Protein AF-A8D744-F1 (afdb_monomer_lite)

Sequence (76 aa):
EGSLRTRKYTDQNGNERYTTEVMLQNFNSTLTLLDSRPNSDYKSNEYKQRETEQKNQYGNFDSEIKEELMDDEIPF

Foldseek 3Di:
DFDKDKDWDADPVRDIDIDIDTDDDPPVDDDDDPDDDPDPPVPDPPPPPDDDDDPDDPPPPVVVVVVVVVPPDPDD

pLDDT: mean 72.46, std 18.96, range [42.28, 98.12]

Organism: NCBI:txid82301

Structure (mmCIF, N/CA/C/O backbone):
data_AF-A8D744-F1
#
_entry.id   AF-A8D744-F1
#
loop_
_atom_site.group_PDB
_atom_site.id
_atom_site.type_symbol
_atom_site.label_atom_id
_atom_site.label_alt_id
_atom_site.label_comp_id
_atom_site.label_asym_id
_atom_site.label_entity_id
_atom_site.label_seq_id
_atom_site.pdbx_PDB_ins_code
_atom_site.Cartn_x
_atom_site.Cartn_y
_atom_site.Cartn_z
_atom_site.occupancy
_atom_site.B_iso_or_equiv
_atom_site.auth_seq_id
_atom_site.auth_comp_id
_atom_site.auth_asym_id
_atom_site.auth_atom_id
_atom_site.pdbx_PDB_model_num
ATOM 1 N N . GLU A 1 1 ? 7.593 -10.595 -9.320 1.00 77.06 1 GLU A N 1
ATOM 2 C CA . GLU A 1 1 ? 6.297 -10.444 -8.604 1.00 77.06 1 GLU A CA 1
ATOM 3 C C . GLU A 1 1 ? 6.544 -9.744 -7.257 1.00 77.06 1 GLU A C 1
ATOM 5 O O . GLU A 1 1 ? 7.703 -9.655 -6.874 1.00 77.06 1 GLU A O 1
ATOM 10 N N . GLY A 1 2 ? 5.536 -9.158 -6.592 1.00 88.69 2 GLY A N 1
ATOM 11 C CA . GLY A 1 2 ? 5.702 -8.449 -5.300 1.00 88.69 2 GLY A CA 1
ATOM 12 C C . GLY A 1 2 ? 5.644 -9.368 -4.065 1.00 88.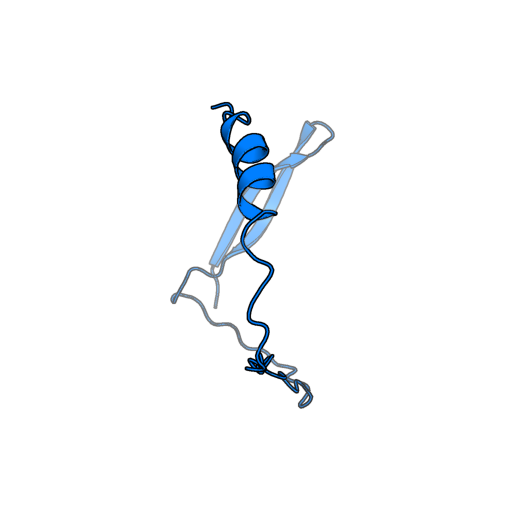69 2 GLY A C 1
ATOM 13 O O . GLY A 1 2 ? 5.425 -10.568 -4.200 1.00 88.69 2 GLY A O 1
ATOM 14 N N . SER A 1 3 ? 5.807 -8.813 -2.858 1.00 91.62 3 SER A N 1
ATOM 15 C CA . SER A 1 3 ? 5.656 -9.535 -1.578 1.00 91.62 3 SER A CA 1
ATOM 16 C C . SER A 1 3 ? 4.354 -9.162 -0.856 1.00 91.62 3 SER A C 1
ATOM 18 O O . SER A 1 3 ? 3.801 -8.090 -1.081 1.00 91.62 3 SER A O 1
ATOM 20 N N . LEU A 1 4 ? 3.840 -10.036 0.017 1.00 94.31 4 LEU A N 1
ATOM 21 C CA . LEU A 1 4 ? 2.640 -9.759 0.819 1.00 94.31 4 LEU A CA 1
ATOM 22 C C . LEU A 1 4 ? 3.013 -9.211 2.197 1.00 94.31 4 LEU A C 1
ATOM 24 O O . LEU A 1 4 ? 3.870 -9.772 2.882 1.00 94.31 4 LEU A O 1
ATOM 28 N N . ARG A 1 5 ? 2.328 -8.151 2.638 1.00 93.12 5 ARG A N 1
ATOM 29 C CA . ARG A 1 5 ? 2.480 -7.591 3.986 1.00 93.12 5 ARG A CA 1
ATOM 30 C C . ARG A 1 5 ? 1.123 -7.340 4.626 1.00 93.12 5 ARG A C 1
ATOM 32 O O . ARG A 1 5 ? 0.261 -6.710 4.024 1.00 93.12 5 ARG A O 1
ATOM 39 N N . THR A 1 6 ? 0.964 -7.780 5.871 1.00 97.38 6 THR A N 1
ATOM 40 C CA . THR A 1 6 ? -0.218 -7.474 6.684 1.00 97.38 6 THR A CA 1
ATOM 41 C C . THR A 1 6 ? 0.121 -6.384 7.689 1.00 97.38 6 THR A C 1
ATOM 43 O O . THR A 1 6 ? 1.094 -6.508 8.435 1.00 97.38 6 THR A O 1
ATOM 46 N N . ARG A 1 7 ? -0.682 -5.319 7.725 1.00 96.88 7 ARG A N 1
ATOM 47 C CA . ARG A 1 7 ? -0.568 -4.247 8.722 1.00 96.88 7 ARG A CA 1
ATOM 48 C C . ARG A 1 7 ? -1.863 -4.086 9.502 1.00 96.88 7 ARG A C 1
ATOM 50 O O . ARG A 1 7 ? -2.951 -4.298 8.970 1.00 96.88 7 ARG A O 1
ATOM 57 N N . LYS A 1 8 ? -1.715 -3.686 10.760 1.00 97.25 8 LYS A N 1
ATOM 58 C CA . LYS A 1 8 ? -2.808 -3.314 11.655 1.00 97.25 8 LYS A CA 1
ATOM 59 C C . LYS A 1 8 ? -2.929 -1.792 11.692 1.00 97.25 8 LYS A C 1
ATOM 61 O O . LYS A 1 8 ? -1.909 -1.107 11.733 1.00 97.25 8 LYS A O 1
ATOM 66 N N . TYR A 1 9 ? -4.149 -1.276 11.669 1.00 96.44 9 TYR A N 1
ATOM 67 C CA . TYR A 1 9 ? -4.438 0.145 11.865 1.00 96.44 9 TYR A CA 1
ATOM 68 C C . TYR A 1 9 ? -5.765 0.320 12.608 1.00 96.44 9 TYR A C 1
ATOM 70 O O . TYR A 1 9 ? -6.551 -0.622 12.708 1.00 96.44 9 TYR A O 1
ATOM 78 N N . THR A 1 10 ? -6.004 1.520 13.127 1.00 97.56 10 THR A N 1
ATOM 79 C CA . THR A 1 10 ? -7.245 1.870 13.826 1.00 97.56 10 THR A CA 1
ATOM 80 C C . THR A 1 10 ? -8.110 2.733 12.914 1.00 97.56 10 THR A C 1
ATOM 82 O O . THR A 1 10 ? -7.610 3.697 12.332 1.00 97.56 10 THR A O 1
ATOM 85 N N . ASP A 1 11 ? -9.383 2.372 12.743 1.00 96.31 11 ASP A N 1
ATOM 86 C CA . ASP A 1 11 ? -10.334 3.175 11.964 1.00 96.31 11 ASP A CA 1
ATOM 87 C C . ASP A 1 11 ? -10.869 4.384 12.760 1.00 96.31 11 ASP A C 1
ATOM 89 O O . ASP A 1 11 ? -10.612 4.525 13.954 1.00 96.31 11 ASP A O 1
ATOM 93 N N . GLN A 1 12 ? -11.608 5.285 12.101 1.00 94.88 12 GLN A N 1
ATOM 94 C CA . GLN A 1 12 ? -12.146 6.508 12.729 1.00 94.88 12 GLN A CA 1
ATOM 95 C C . GLN A 1 12 ? -13.090 6.228 13.909 1.00 94.88 12 GLN A C 1
ATOM 97 O O . GLN A 1 12 ? -13.263 7.084 14.770 1.00 94.88 12 GLN A O 1
ATOM 102 N N . ASN A 1 13 ? -13.670 5.028 13.971 1.00 96.94 13 ASN A N 1
ATOM 103 C CA . ASN A 1 13 ? -14.550 4.601 15.054 1.00 96.94 13 ASN A CA 1
ATOM 104 C C . ASN A 1 13 ? -13.772 3.928 16.201 1.00 96.94 13 ASN A C 1
ATOM 106 O O . ASN A 1 13 ? -14.386 3.416 17.133 1.00 96.94 13 ASN A O 1
ATOM 110 N N . GLY A 1 14 ? -12.436 3.893 16.129 1.00 95.81 14 GLY A N 1
ATOM 111 C CA . GLY A 1 14 ? -11.575 3.291 17.144 1.00 95.81 14 GLY A CA 1
ATOM 112 C C . GLY A 1 14 ? -11.417 1.773 17.027 1.00 95.81 14 GLY A C 1
ATOM 113 O O . GLY A 1 14 ? -10.817 1.167 17.911 1.00 95.81 14 GLY A O 1
ATOM 114 N N . ASN A 1 15 ? -11.919 1.137 15.963 1.00 97.44 15 ASN A N 1
ATOM 115 C CA . ASN A 1 15 ? -11.809 -0.315 15.820 1.00 97.44 15 ASN A CA 1
ATOM 116 C C . ASN A 1 15 ? -10.474 -0.720 15.197 1.00 97.44 15 ASN A C 1
ATOM 118 O O . ASN A 1 15 ? -9.979 -0.080 14.267 1.00 97.44 15 ASN A O 1
ATOM 122 N N . GLU A 1 16 ? -9.936 -1.848 15.653 1.00 98.12 16 GLU A N 1
ATOM 123 C CA . GLU A 1 16 ? -8.739 -2.449 15.076 1.00 98.12 16 GLU A CA 1
ATOM 124 C C . GLU A 1 16 ? -9.063 -3.168 13.761 1.00 98.12 16 GLU A C 1
ATOM 126 O O . GLU A 1 16 ? -9.951 -4.020 13.691 1.00 98.12 16 GLU A O 1
ATOM 131 N N . ARG A 1 17 ? -8.320 -2.839 12.705 1.00 97.44 17 ARG A N 1
ATOM 132 C CA . ARG A 1 17 ? -8.477 -3.404 11.363 1.00 97.44 17 ARG A CA 1
ATOM 133 C C . ARG A 1 17 ? -7.149 -3.945 10.853 1.00 97.44 17 ARG A C 1
ATOM 135 O O . ARG A 1 17 ? -6.081 -3.439 11.196 1.00 97.44 17 ARG A O 1
ATOM 142 N N . TYR A 1 18 ? -7.233 -4.956 9.994 1.00 97.56 18 TYR A N 1
ATOM 143 C CA . TYR A 1 18 ? -6.086 -5.576 9.337 1.00 97.56 18 TYR A CA 1
ATOM 144 C C . TYR A 1 18 ? -6.235 -5.450 7.825 1.00 97.56 18 TYR A C 1
ATOM 146 O O . TYR A 1 18 ? -7.317 -5.683 7.285 1.00 97.56 18 TYR A O 1
ATOM 154 N N . THR A 1 19 ? -5.147 -5.111 7.140 1.00 96.75 19 THR A N 1
ATOM 155 C CA . THR A 1 19 ? -5.103 -5.069 5.675 1.00 96.75 19 THR A CA 1
ATOM 156 C C . THR A 1 19 ? -3.880 -5.821 5.188 1.00 96.75 19 THR A C 1
ATOM 158 O O . THR A 1 19 ? -2.771 -5.583 5.673 1.00 96.75 19 THR A O 1
ATOM 161 N N . THR A 1 20 ? -4.097 -6.724 4.236 1.00 97.06 20 THR A N 1
ATOM 162 C CA . THR A 1 20 ? -3.038 -7.413 3.500 1.00 97.06 20 THR A CA 1
ATOM 163 C C . THR A 1 20 ? -2.845 -6.717 2.161 1.00 97.06 20 THR A C 1
ATOM 165 O O . THR A 1 20 ? -3.787 -6.589 1.384 1.00 97.06 20 THR A O 1
ATOM 168 N N . G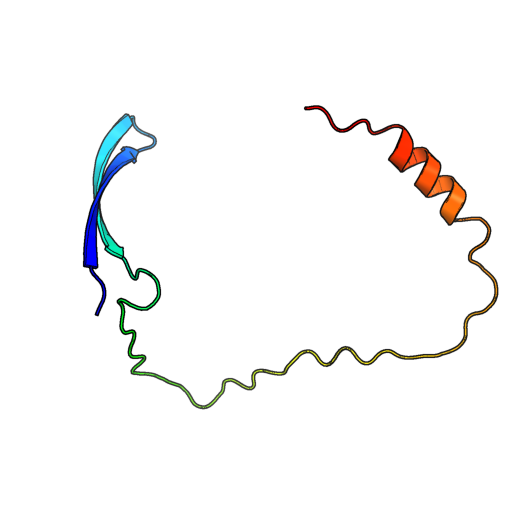LU A 1 21 ? -1.629 -6.252 1.907 1.00 94.25 21 GLU A N 1
ATOM 169 C CA . GLU A 1 21 ? -1.261 -5.473 0.725 1.00 94.25 21 GLU A CA 1
ATOM 170 C C . GLU A 1 21 ? -0.135 -6.181 -0.039 1.00 94.25 21 GLU A C 1
ATOM 172 O O . GLU A 1 21 ? 0.694 -6.879 0.556 1.00 94.25 21 GLU A O 1
ATOM 177 N N . VAL A 1 22 ? -0.094 -5.981 -1.359 1.00 92.31 22 VAL A N 1
ATOM 178 C CA . VAL A 1 22 ? 1.036 -6.392 -2.202 1.00 92.31 22 VAL A CA 1
ATOM 179 C C . VAL A 1 22 ? 2.043 -5.244 -2.237 1.00 92.31 22 VAL A C 1
ATOM 181 O O . VAL A 1 22 ? 1.753 -4.175 -2.769 1.00 92.31 22 VAL A O 1
ATOM 184 N N . MET A 1 23 ? 3.231 -5.452 -1.676 1.00 88.81 23 MET A N 1
ATOM 185 C CA . MET A 1 23 ? 4.333 -4.497 -1.712 1.00 88.81 23 MET A CA 1
ATOM 186 C C . MET A 1 23 ? 5.295 -4.815 -2.856 1.00 88.81 23 MET A C 1
ATOM 188 O O . MET A 1 23 ? 5.801 -5.928 -2.994 1.00 88.81 23 MET A O 1
ATOM 192 N N . LEU A 1 24 ? 5.590 -3.799 -3.659 1.00 90.88 24 LEU A N 1
ATOM 193 C CA . LEU A 1 24 ? 6.612 -3.843 -4.700 1.00 90.88 24 LEU A CA 1
ATOM 194 C C . LEU A 1 24 ? 7.810 -3.030 -4.185 1.00 90.88 24 LEU A C 1
ATOM 196 O O . LEU A 1 24 ? 7.760 -1.804 -4.151 1.00 90.88 24 LEU A O 1
ATOM 200 N N . GLN A 1 25 ? 8.858 -3.703 -3.699 1.00 86.38 25 GLN A N 1
ATOM 201 C CA . GLN A 1 25 ? 10.074 -3.039 -3.213 1.00 86.38 25 GLN A CA 1
ATOM 202 C C . GLN A 1 25 ? 11.119 -2.959 -4.326 1.00 86.38 25 GLN A C 1
ATOM 204 O O . GLN A 1 25 ? 11.668 -3.991 -4.716 1.00 86.38 25 GLN A O 1
ATOM 209 N N . ASN A 1 26 ? 11.430 -1.741 -4.782 1.00 82.56 26 ASN A N 1
ATOM 210 C CA . ASN A 1 26 ? 12.481 -1.438 -5.762 1.00 82.56 26 ASN A CA 1
ATOM 211 C C . ASN A 1 26 ? 12.576 -2.512 -6.874 1.00 82.56 26 ASN A C 1
ATOM 213 O O . ASN A 1 26 ? 11.574 -2.897 -7.479 1.00 82.56 26 ASN A O 1
ATOM 217 N N . PHE A 1 27 ? 13.784 -3.029 -7.111 1.00 75.94 27 PHE A N 1
ATOM 218 C CA . PHE A 1 27 ? 14.108 -4.001 -8.158 1.00 75.94 27 PHE A CA 1
ATOM 219 C C . PHE A 1 27 ? 13.726 -5.449 -7.825 1.00 75.94 27 PHE A C 1
ATOM 221 O O . PHE A 1 27 ? 13.884 -6.327 -8.666 1.00 75.94 27 PHE A O 1
ATOM 228 N N . ASN A 1 28 ? 13.200 -5.721 -6.629 1.00 81.00 28 ASN A N 1
ATOM 229 C CA . ASN A 1 28 ? 12.800 -7.071 -6.223 1.00 81.00 28 ASN A CA 1
ATOM 230 C C . ASN A 1 28 ? 11.383 -7.419 -6.702 1.00 81.00 28 ASN A C 1
ATOM 232 O O . ASN A 1 28 ? 10.725 -8.279 -6.122 1.00 81.00 28 ASN A O 1
ATOM 236 N N . SER A 1 29 ? 10.870 -6.711 -7.711 1.00 85.31 29 SER A N 1
ATOM 237 C CA . SER A 1 29 ? 9.479 -6.816 -8.124 1.00 85.31 29 SER A CA 1
ATOM 238 C C . SER A 1 29 ? 9.311 -6.754 -9.642 1.00 85.31 29 SER A C 1
ATOM 240 O O . SER A 1 29 ? 10.158 -6.239 -10.367 1.00 85.31 29 SER A O 1
ATOM 24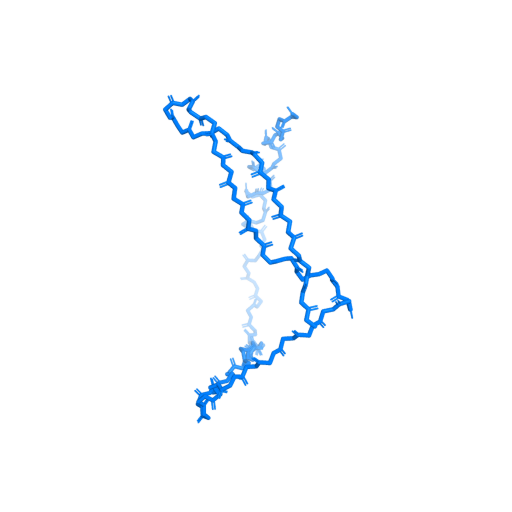2 N N . THR A 1 30 ? 8.218 -7.338 -10.134 1.00 84.12 30 THR A N 1
ATOM 243 C CA . THR A 1 30 ? 7.906 -7.426 -11.570 1.00 84.12 30 THR A CA 1
ATOM 244 C C . THR A 1 30 ? 6.451 -7.036 -11.747 1.00 84.12 30 THR A C 1
ATOM 246 O O . THR A 1 30 ? 5.591 -7.650 -11.113 1.00 84.12 30 THR A O 1
ATOM 249 N N . LEU A 1 31 ? 6.187 -6.037 -12.590 1.00 88.75 31 LEU A N 1
ATOM 250 C CA . LEU A 1 31 ? 4.851 -5.581 -12.962 1.00 88.75 31 LEU A CA 1
ATOM 251 C C . LEU A 1 31 ? 4.659 -5.823 -14.461 1.00 88.75 31 LEU A C 1
ATOM 253 O O . LEU A 1 31 ? 5.453 -5.342 -15.263 1.00 88.75 31 LEU A O 1
ATOM 257 N N . THR A 1 32 ? 3.615 -6.561 -14.834 1.00 87.38 32 THR A N 1
ATOM 258 C CA . THR A 1 32 ? 3.253 -6.794 -16.241 1.00 87.38 32 THR A CA 1
ATOM 259 C C . THR A 1 32 ? 1.901 -6.146 -16.505 1.00 87.38 32 THR A C 1
ATOM 261 O O . THR A 1 32 ? 0.912 -6.515 -15.876 1.00 87.38 32 THR A O 1
ATOM 264 N N . LEU A 1 33 ? 1.857 -5.171 -17.413 1.00 89.38 33 LEU A N 1
ATOM 265 C CA . LEU A 1 33 ? 0.617 -4.530 -17.852 1.00 89.38 33 LEU A CA 1
ATOM 266 C C . LEU A 1 33 ? 0.095 -5.270 -19.087 1.00 89.38 33 LEU A C 1
ATOM 268 O O . LEU A 1 33 ? 0.817 -5.410 -20.070 1.00 89.38 33 LEU A O 1
ATOM 272 N N . LEU A 1 34 ? -1.139 -5.772 -19.020 1.00 89.00 34 LEU A N 1
ATOM 273 C CA . LEU A 1 34 ? -1.728 -6.614 -20.072 1.00 89.00 34 LEU A CA 1
ATOM 274 C C . LEU A 1 34 ? -2.619 -5.840 -21.056 1.00 89.00 34 LEU A C 1
ATOM 276 O O . LEU A 1 34 ? -2.981 -6.382 -22.095 1.00 89.00 34 LEU A O 1
ATOM 280 N N . ASP A 1 35 ? -2.956 -4.587 -20.748 1.00 82.12 35 ASP A N 1
ATOM 281 C CA . ASP A 1 35 ? -3.801 -3.731 -21.585 1.00 82.12 35 ASP A CA 1
ATOM 282 C C . ASP A 1 35 ? -3.117 -2.377 -21.805 1.00 82.12 35 ASP A C 1
ATOM 284 O O . ASP A 1 35 ? -3.333 -1.398 -21.088 1.00 82.12 35 ASP A O 1
ATOM 288 N N . SER A 1 36 ? -2.225 -2.346 -22.789 1.00 64.81 36 SER A N 1
ATOM 289 C CA . SER A 1 36 ? -1.634 -1.116 -23.302 1.00 64.81 36 SER A CA 1
ATOM 290 C C . SER A 1 36 ? -2.478 -0.662 -24.488 1.00 64.81 36 SER A C 1
ATOM 292 O O . SER A 1 36 ? -2.200 -1.040 -25.627 1.00 64.81 36 SER A O 1
ATOM 294 N N . ARG A 1 37 ? -3.526 0.140 -24.262 1.00 72.12 37 ARG A N 1
ATOM 295 C CA . ARG A 1 37 ? -4.195 0.821 -25.382 1.00 72.12 37 ARG A CA 1
ATOM 296 C C . ARG A 1 37 ? -3.150 1.673 -26.123 1.00 72.12 37 ARG A C 1
ATOM 298 O O . ARG A 1 37 ? -2.507 2.505 -25.478 1.00 72.12 37 ARG A O 1
ATOM 305 N N . PRO A 1 38 ? -2.973 1.519 -27.448 1.00 57.34 38 PRO A N 1
ATOM 306 C CA . PRO A 1 38 ? -2.037 2.318 -28.230 1.00 57.34 38 PRO A CA 1
ATOM 307 C C . PRO A 1 38 ? -2.635 3.708 -28.455 1.00 57.34 38 PRO A C 1
ATOM 309 O O . PRO A 1 38 ? -3.104 4.022 -29.541 1.00 57.34 38 PRO A O 1
ATOM 312 N N . ASN A 1 39 ? -2.735 4.514 -27.400 1.00 57.06 39 ASN A N 1
ATOM 313 C CA . ASN A 1 39 ? -3.160 5.904 -27.536 1.00 57.06 39 ASN A CA 1
ATOM 314 C C . ASN A 1 39 ? -2.687 6.796 -26.390 1.00 57.06 39 ASN A C 1
ATOM 316 O O . ASN A 1 39 ? -3.378 7.727 -25.985 1.00 57.06 39 ASN A O 1
ATOM 320 N N . SER A 1 40 ? -1.508 6.506 -25.845 1.00 57.81 40 SER A N 1
ATOM 321 C CA . SER A 1 40 ? -0.828 7.490 -25.020 1.00 57.81 40 SER A CA 1
ATOM 322 C C . SER A 1 40 ? 0.119 8.276 -25.917 1.00 57.81 40 SER A C 1
ATOM 324 O O . SER A 1 40 ? 1.323 8.026 -25.957 1.00 57.81 40 SER A O 1
ATOM 326 N N . ASP A 1 41 ? -0.465 9.227 -26.652 1.00 57.72 41 ASP A N 1
ATOM 327 C CA . ASP A 1 41 ? 0.202 10.479 -27.000 1.00 57.72 41 ASP A CA 1
ATOM 328 C C . ASP A 1 41 ? 0.632 11.131 -25.679 1.00 57.72 41 ASP A C 1
ATOM 330 O O . ASP A 1 41 ? -0.028 12.022 -25.139 1.00 57.72 41 ASP A O 1
ATOM 334 N N . TYR A 1 42 ? 1.740 10.658 -25.110 1.00 57.50 42 TYR A N 1
ATOM 335 C CA . TYR A 1 42 ? 2.471 11.405 -24.106 1.00 57.50 42 TYR A CA 1
ATOM 336 C C . TYR A 1 42 ? 3.055 12.618 -24.828 1.00 57.50 42 TYR A C 1
ATOM 338 O O . TYR A 1 42 ? 4.211 12.617 -25.247 1.00 57.50 42 TYR A O 1
ATOM 346 N N . LYS A 1 43 ? 2.229 13.653 -25.022 1.00 53.81 43 LYS A N 1
ATOM 347 C CA . LYS A 1 43 ? 2.706 14.982 -25.379 1.00 53.81 43 LYS A CA 1
ATOM 348 C C . LYS A 1 43 ? 3.580 15.444 -24.225 1.00 53.81 43 LYS A C 1
ATOM 350 O O . LYS A 1 43 ? 3.092 15.929 -23.208 1.00 53.81 43 LYS A O 1
ATOM 355 N N . SER A 1 44 ? 4.884 15.248 -24.380 1.00 54.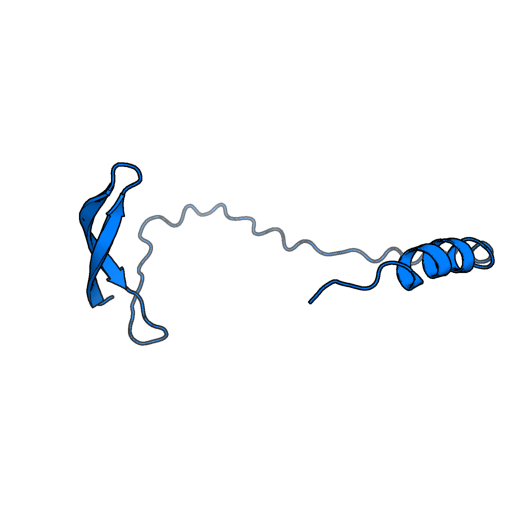06 44 SER A N 1
ATOM 356 C CA . SER A 1 44 ? 5.885 15.993 -23.639 1.00 54.06 44 SER A CA 1
ATOM 357 C C . SER A 1 44 ? 5.524 17.470 -23.761 1.00 54.06 44 SER A C 1
ATOM 359 O O . SER A 1 44 ? 5.473 18.000 -24.873 1.00 54.06 44 SER A O 1
ATOM 361 N N . ASN A 1 45 ? 5.226 18.119 -22.636 1.00 57.12 45 ASN A N 1
ATOM 362 C CA . ASN A 1 45 ? 5.083 19.567 -22.583 1.00 57.12 45 ASN A CA 1
ATOM 363 C C . ASN A 1 45 ? 6.446 20.184 -22.910 1.00 57.12 45 ASN A C 1
ATOM 365 O O . ASN A 1 45 ? 7.300 20.370 -22.047 1.00 57.12 45 ASN A O 1
ATOM 369 N N . GLU A 1 46 ? 6.650 20.447 -24.196 1.00 48.94 46 GLU A N 1
ATOM 370 C CA . GLU A 1 46 ? 7.737 21.248 -24.728 1.00 48.94 46 GLU A CA 1
ATOM 371 C C . GLU A 1 46 ? 7.444 22.705 -24.355 1.00 48.94 46 GLU A C 1
ATOM 373 O O . GLU A 1 46 ? 6.648 23.397 -24.995 1.00 48.94 46 GLU A O 1
ATOM 378 N N . TYR A 1 47 ? 8.045 23.165 -23.258 1.00 45.75 47 TYR A N 1
ATOM 379 C CA . TYR A 1 47 ? 8.046 24.577 -22.902 1.00 45.75 47 TYR A CA 1
ATOM 380 C C . TYR A 1 47 ? 8.838 25.342 -23.966 1.00 45.75 47 TYR A C 1
ATOM 382 O O . TYR A 1 47 ? 10.057 25.473 -23.888 1.00 45.75 47 TYR A O 1
ATOM 390 N N . LYS A 1 48 ? 8.138 25.865 -24.977 1.00 44.59 48 LYS A N 1
ATOM 391 C CA . LYS A 1 48 ? 8.679 26.896 -25.864 1.00 44.59 48 LYS A CA 1
ATOM 392 C C . LYS A 1 48 ? 8.964 28.151 -25.039 1.00 44.59 48 LYS A C 1
ATOM 394 O O . LYS A 1 48 ? 8.056 28.937 -24.769 1.00 44.59 48 LYS A O 1
ATOM 399 N N . GLN A 1 49 ? 10.230 28.354 -24.676 1.00 48.84 49 GLN A N 1
ATOM 400 C CA . GLN A 1 49 ? 10.754 29.670 -24.321 1.00 48.84 49 GLN A CA 1
ATOM 401 C C . GLN A 1 49 ? 10.558 30.593 -25.529 1.00 48.84 49 GLN A C 1
ATOM 403 O O . GLN A 1 49 ? 11.239 30.473 -26.545 1.00 48.84 49 GLN A O 1
ATOM 408 N N . ARG A 1 50 ? 9.573 31.493 -25.443 1.00 44.09 50 ARG A N 1
ATOM 409 C CA . ARG A 1 50 ? 9.505 32.661 -26.320 1.00 44.09 50 ARG A CA 1
ATOM 410 C C . ARG A 1 50 ? 10.443 33.713 -25.750 1.00 44.09 50 ARG A C 1
ATOM 412 O O . ARG A 1 50 ? 10.108 34.394 -24.788 1.00 44.09 50 ARG A O 1
ATOM 419 N N . GLU A 1 51 ? 11.618 33.815 -26.350 1.00 49.34 51 GLU A N 1
ATOM 420 C CA . GLU A 1 51 ? 12.484 34.974 -26.211 1.00 49.34 51 GLU A CA 1
ATOM 421 C C . GLU A 1 51 ? 11.872 36.099 -27.059 1.00 49.34 51 GLU A C 1
ATOM 423 O O . GLU A 1 51 ? 11.857 36.044 -28.290 1.00 49.34 51 GLU A O 1
ATOM 428 N N . THR A 1 52 ? 11.246 37.082 -26.414 1.00 42.28 52 THR A N 1
ATOM 429 C CA . THR A 1 52 ? 10.905 38.353 -27.065 1.00 42.28 52 THR A CA 1
ATOM 430 C C . THR A 1 52 ? 10.936 39.470 -26.027 1.00 42.28 52 THR A C 1
ATOM 432 O O . THR A 1 52 ? 10.007 39.652 -25.246 1.00 42.28 52 THR A O 1
ATOM 435 N N . GLU A 1 53 ? 12.084 40.144 -25.996 1.00 49.34 53 GLU A N 1
ATOM 436 C CA . GLU A 1 53 ? 12.282 41.577 -25.756 1.00 49.34 53 GLU A CA 1
ATOM 437 C C . GLU A 1 53 ? 11.205 42.313 -24.939 1.00 49.34 53 GLU A C 1
ATOM 439 O O . GLU A 1 53 ? 10.276 42.888 -25.498 1.00 49.34 53 GLU A O 1
ATOM 444 N N . GLN A 1 54 ? 11.403 42.424 -23.621 1.00 44.47 54 GLN A N 1
ATOM 445 C CA . GLN A 1 54 ? 10.848 43.531 -22.830 1.00 44.47 54 GLN A CA 1
ATOM 446 C C . GLN A 1 54 ? 11.907 44.060 -21.857 1.00 44.47 54 GLN A C 1
ATOM 448 O O . GLN A 1 54 ? 11.992 43.682 -20.691 1.00 44.47 54 GLN A O 1
ATOM 453 N N . LYS A 1 55 ? 12.757 44.952 -22.375 1.00 47.09 55 LYS A N 1
ATOM 454 C CA . LYS A 1 55 ? 13.537 45.885 -21.557 1.00 47.09 55 LYS A CA 1
ATOM 455 C C . LYS A 1 55 ? 12.583 46.915 -20.943 1.00 47.09 55 LYS A C 1
ATOM 457 O O . LYS A 1 55 ? 11.745 47.465 -21.649 1.00 47.09 55 LYS A O 1
ATOM 462 N N . ASN A 1 56 ? 12.843 47.242 -19.676 1.00 48.91 56 ASN A N 1
ATOM 463 C CA . ASN A 1 56 ? 12.328 48.382 -18.902 1.00 48.91 56 ASN A CA 1
ATOM 464 C C . ASN A 1 56 ? 10.950 48.215 -18.247 1.00 48.91 56 ASN A C 1
ATOM 466 O O . ASN A 1 56 ? 9.994 48.862 -18.665 1.00 48.91 56 ASN A O 1
ATOM 470 N N . GLN A 1 57 ? 10.888 47.433 -17.158 1.00 47.75 57 GLN A N 1
ATOM 471 C CA . GLN A 1 57 ? 9.919 47.659 -16.063 1.00 47.75 57 GLN A CA 1
ATOM 472 C C . GLN A 1 57 ? 10.209 46.908 -14.737 1.00 47.75 57 GLN A C 1
ATOM 474 O O . GLN A 1 57 ? 9.356 46.865 -13.862 1.00 47.75 57 GLN A O 1
ATOM 479 N N . TYR A 1 58 ? 11.416 46.365 -14.524 1.00 44.94 58 TYR A N 1
ATOM 480 C CA . TYR A 1 58 ? 11.758 45.556 -13.333 1.00 44.94 58 TYR A CA 1
ATOM 481 C C . TYR A 1 58 ? 12.461 46.328 -12.198 1.00 44.94 58 TYR A C 1
ATOM 483 O O . TYR A 1 58 ? 13.189 45.740 -11.409 1.00 44.94 58 TYR A O 1
ATOM 491 N N . GLY A 1 59 ? 12.293 47.651 -12.117 1.00 51.38 59 GLY A N 1
ATOM 492 C CA . GLY A 1 59 ? 12.947 48.455 -11.074 1.00 51.38 59 GLY A CA 1
ATOM 493 C C . GLY A 1 59 ? 12.169 48.579 -9.760 1.00 51.38 59 GLY A C 1
ATOM 494 O O . GLY A 1 59 ? 12.792 48.755 -8.723 1.00 51.38 59 GLY A O 1
ATOM 495 N N . ASN A 1 60 ? 10.833 48.499 -9.797 1.00 53.53 60 ASN A N 1
ATOM 496 C CA . ASN A 1 60 ? 9.986 48.923 -8.667 1.00 53.53 60 ASN A CA 1
ATOM 497 C C . ASN A 1 60 ? 9.085 47.827 -8.074 1.00 53.53 60 ASN A C 1
ATOM 499 O O . ASN A 1 60 ? 8.564 48.016 -6.988 1.00 53.53 60 ASN A O 1
ATOM 503 N N . PHE A 1 61 ? 8.885 46.694 -8.751 1.00 51.84 61 PHE A N 1
ATOM 504 C CA . PHE A 1 61 ? 8.014 45.623 -8.236 1.00 51.84 61 PHE A CA 1
ATOM 505 C C . PHE A 1 61 ? 8.752 44.662 -7.287 1.00 51.84 61 PHE A C 1
ATOM 507 O O . PHE A 1 61 ? 8.162 44.065 -6.395 1.00 51.84 61 PHE A O 1
ATOM 514 N N . ASP A 1 62 ? 10.067 44.526 -7.472 1.00 55.03 62 ASP A N 1
ATOM 515 C CA . ASP A 1 62 ? 10.906 43.588 -6.718 1.00 55.03 62 ASP A CA 1
ATOM 516 C C . ASP A 1 62 ? 11.233 44.094 -5.301 1.00 55.03 62 ASP A C 1
ATOM 518 O O . ASP A 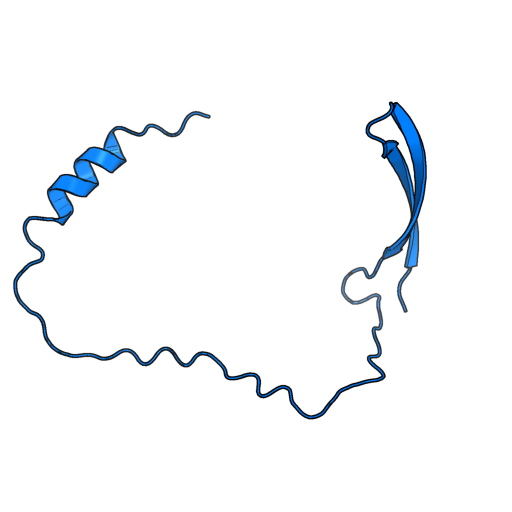1 62 ? 11.555 43.299 -4.429 1.00 55.03 62 ASP A O 1
ATOM 522 N N . SER A 1 63 ? 11.133 45.403 -5.039 1.00 59.94 63 SER A N 1
ATOM 523 C CA . SER A 1 63 ? 11.338 45.963 -3.695 1.00 59.94 63 SER A CA 1
ATOM 524 C C . SER A 1 63 ? 10.139 45.748 -2.771 1.00 59.94 63 SER A C 1
ATOM 526 O O . SER A 1 63 ? 10.338 45.492 -1.593 1.00 59.94 63 SER A O 1
ATOM 528 N N . GLU A 1 64 ? 8.917 45.813 -3.305 1.00 57.56 64 GLU A N 1
ATOM 529 C CA . GLU A 1 64 ? 7.677 45.745 -2.516 1.00 57.56 64 GLU A CA 1
ATOM 530 C C . GLU A 1 64 ? 7.374 44.305 -2.063 1.00 57.56 64 GLU A C 1
ATOM 532 O O . GLU A 1 64 ? 7.078 44.066 -0.898 1.00 57.56 64 GLU A O 1
ATOM 537 N N . ILE A 1 65 ? 7.585 43.315 -2.940 1.00 63.12 65 ILE A N 1
ATOM 538 C CA . ILE A 1 65 ? 7.407 41.891 -2.595 1.00 63.12 65 ILE A CA 1
ATOM 539 C C . ILE A 1 65 ? 8.530 41.363 -1.687 1.00 63.12 65 ILE A C 1
ATOM 541 O O . ILE A 1 65 ? 8.310 40.456 -0.886 1.00 63.12 65 ILE A O 1
ATOM 545 N N . LYS A 1 66 ? 9.745 41.919 -1.783 1.00 63.97 66 LYS A N 1
ATOM 546 C CA . LYS A 1 66 ? 10.846 41.537 -0.885 1.00 63.97 66 LYS A CA 1
ATOM 547 C C . LYS A 1 66 ? 10.601 41.975 0.553 1.00 63.97 66 LYS A C 1
ATOM 549 O O . LYS A 1 66 ? 11.012 41.252 1.447 1.00 63.97 66 LYS A O 1
ATOM 554 N N . GLU A 1 67 ? 9.946 43.110 0.775 1.00 63.31 67 GLU A N 1
ATOM 555 C CA . GLU A 1 67 ? 9.610 43.579 2.124 1.00 63.31 67 GLU A CA 1
ATOM 556 C C . GLU A 1 67 ? 8.562 42.663 2.784 1.00 63.31 67 GLU A C 1
ATOM 558 O O . GLU A 1 67 ? 8.736 42.267 3.931 1.00 63.31 67 GLU A O 1
ATOM 563 N N . GLU A 1 68 ? 7.553 42.217 2.026 1.00 64.19 68 GLU A N 1
ATOM 564 C CA . GLU A 1 68 ? 6.489 41.319 2.509 1.00 64.19 68 GLU A CA 1
ATOM 565 C C . GLU A 1 68 ? 7.000 39.899 2.839 1.00 64.19 68 GLU A C 1
ATOM 567 O O . GLU A 1 68 ? 6.560 39.279 3.800 1.00 64.19 68 GLU A O 1
ATOM 572 N N . LEU A 1 69 ? 7.993 39.392 2.097 1.00 65.00 69 LEU A N 1
ATOM 573 C CA . LEU A 1 69 ? 8.583 38.059 2.313 1.00 65.00 69 LEU A CA 1
ATOM 574 C C . LEU A 1 69 ? 9.665 38.013 3.407 1.00 65.00 69 LEU A C 1
ATOM 576 O O . LEU A 1 69 ? 10.120 36.922 3.755 1.00 65.00 69 LEU A O 1
ATOM 580 N N . MET A 1 70 ? 10.134 39.167 3.897 1.00 63.34 70 MET A N 1
ATOM 581 C CA . MET A 1 70 ? 11.171 39.241 4.936 1.00 63.34 70 MET A CA 1
ATOM 582 C C . MET A 1 70 ? 10.614 39.341 6.362 1.00 63.34 70 MET A C 1
ATOM 584 O O . MET A 1 70 ? 11.369 39.065 7.293 1.00 63.34 70 MET A O 1
ATOM 588 N N . ASP A 1 71 ? 9.330 39.676 6.527 1.00 66.44 71 ASP A N 1
ATOM 589 C CA . ASP A 1 71 ? 8.644 39.736 7.831 1.00 66.44 71 ASP A CA 1
ATOM 590 C C . ASP A 1 71 ? 7.918 38.426 8.206 1.00 66.44 71 ASP A C 1
ATOM 592 O O . ASP A 1 71 ? 7.614 38.198 9.378 1.00 66.44 71 ASP A O 1
ATOM 596 N N . ASP A 1 72 ? 7.692 37.523 7.246 1.00 70.62 72 ASP A N 1
ATOM 597 C CA . ASP A 1 72 ? 7.082 36.212 7.488 1.00 70.62 72 ASP A CA 1
ATOM 598 C C . ASP A 1 72 ? 8.136 35.202 7.984 1.00 70.62 72 ASP A C 1
ATOM 600 O O . ASP A 1 72 ? 8.507 34.239 7.301 1.00 70.62 72 ASP A O 1
ATOM 604 N N . GLU A 1 73 ? 8.640 35.428 9.205 1.00 73.38 73 GLU A N 1
ATOM 605 C CA . GLU A 1 73 ? 9.383 34.415 9.957 1.00 73.38 73 GLU A CA 1
ATOM 606 C C . GLU A 1 73 ? 8.571 33.113 9.997 1.00 73.38 73 GLU A C 1
ATOM 608 O O . GLU A 1 73 ? 7.494 33.018 10.586 1.00 73.38 73 GLU A O 1
ATOM 613 N N . ILE A 1 74 ? 9.120 32.087 9.353 1.00 61.97 74 ILE A N 1
ATOM 614 C CA . ILE A 1 74 ? 8.561 30.741 9.281 1.00 61.97 74 ILE A CA 1
ATOM 615 C C . ILE A 1 74 ? 8.576 30.151 10.704 1.00 61.97 74 ILE A C 1
ATOM 617 O O . ILE A 1 74 ? 9.669 29.930 11.234 1.00 61.97 74 ILE A O 1
ATOM 621 N N . PRO A 1 75 ? 7.431 29.878 11.358 1.00 69.19 75 PRO A N 1
ATOM 622 C CA . PRO A 1 75 ? 7.466 29.282 12.688 1.00 69.19 75 PRO A CA 1
ATOM 623 C C . PRO A 1 75 ? 7.982 27.836 12.612 1.00 69.19 75 PRO A C 1
ATOM 625 O O . PRO A 1 75 ? 7.573 27.071 11.733 1.00 69.19 75 PRO A O 1
ATOM 628 N N . PHE A 1 76 ? 8.891 27.489 13.533 1.00 60.88 76 PHE A N 1
ATOM 629 C CA . PHE A 1 76 ? 9.429 26.135 13.728 1.00 60.88 76 PHE A CA 1
ATOM 630 C C . PHE A 1 76 ? 8.386 25.156 14.277 1.00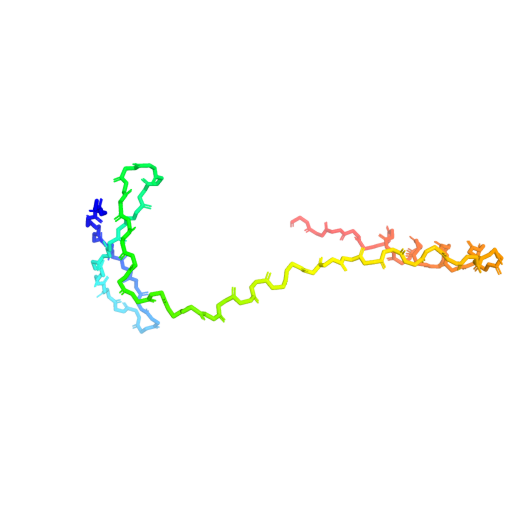 60.88 76 PHE A C 1
ATOM 632 O O . PHE A 1 76 ? 7.580 25.568 15.145 1.00 60.88 76 PHE A O 1
#

InterPro domains:
  IPR000424 Primosome PriB/single-strand DNA-binding [PS50935] (1-31)
  IPR012340 Nucleic acid-binding, OB-fold [G3DSA:2.40.50.140] (1-64)
  IPR012340 Nucleic acid-binding, OB-fold [SSF50249] (1-76)

Secondary structure (DSSP, 8-state):
--EEEEEEEE-TTS-EEEEEEEE--TTS-----S---S-----------------S--SSHHHHHHHHHHH-----

Radius of gyration: 26.37 Å; chains: 1; bounding box: 29×59×45 Å